Protein AF-A0A6P0T4Z8-F1 (afdb_monomer_lite)

Sequence (59 aa):
VSVNDESTAELMGQFYQEFTQQNVTKAEALRRAQLTLLKNDQFSHPYYWAPFVIIGDWR

Structure (mmCIF, N/CA/C/O backbone):
data_AF-A0A6P0T4Z8-F1
#
_entry.id   AF-A0A6P0T4Z8-F1
#
loop_
_atom_site.group_PDB
_atom_site.id
_atom_site.type_symbol
_atom_site.label_atom_id
_atom_site.label_alt_id
_atom_site.label_comp_id
_atom_site.label_asym_id
_atom_site.label_entity_id
_atom_site.label_seq_id
_atom_site.pdbx_PDB_ins_code
_atom_site.Cartn_x
_atom_site.Cartn_y
_atom_site.Cartn_z
_atom_site.occupancy
_atom_site.B_iso_or_equiv
_atom_site.auth_seq_id
_atom_site.auth_comp_id
_atom_site.auth_asym_id
_atom_site.auth_atom_id
_atom_site.pdbx_PDB_model_num
ATOM 1 N N . VAL A 1 1 ? 19.608 -0.894 -10.315 1.00 41.97 1 VAL A N 1
ATOM 2 C CA . VAL A 1 1 ? 18.604 -0.270 -9.428 1.00 41.97 1 VAL A CA 1
ATOM 3 C C . VAL A 1 1 ? 17.314 -1.027 -9.650 1.00 41.97 1 VAL A C 1
ATOM 5 O O . VAL A 1 1 ? 16.887 -1.161 -10.791 1.00 41.97 1 VAL A O 1
ATOM 8 N N . SER A 1 2 ? 16.849 -1.696 -8.603 1.00 52.06 2 SER A N 1
ATOM 9 C CA . SER A 1 2 ? 15.809 -2.718 -8.645 1.00 52.06 2 SER A CA 1
ATOM 10 C C . SER A 1 2 ? 14.439 -2.064 -8.795 1.00 52.06 2 SER A C 1
ATOM 12 O O . SER A 1 2 ? 13.956 -1.427 -7.870 1.00 52.06 2 SER A O 1
ATOM 14 N N . VAL A 1 3 ? 13.789 -2.257 -9.942 1.00 50.31 3 VAL A N 1
ATOM 15 C CA . VAL A 1 3 ? 12.428 -1.755 -10.238 1.00 50.31 3 VAL A CA 1
ATOM 16 C C . VAL A 1 3 ? 11.387 -2.238 -9.199 1.00 50.31 3 VAL A C 1
ATOM 18 O O . VAL A 1 3 ? 10.353 -1.604 -8.992 1.00 50.31 3 VAL A O 1
ATOM 21 N N . ASN A 1 4 ? 11.685 -3.334 -8.490 1.00 59.41 4 ASN A N 1
ATOM 22 C CA . ASN A 1 4 ? 10.880 -3.844 -7.377 1.00 59.41 4 ASN A CA 1
ATOM 23 C C . ASN A 1 4 ? 10.975 -3.005 -6.092 1.00 59.41 4 ASN A C 1
ATOM 25 O O . ASN A 1 4 ? 10.015 -2.996 -5.330 1.00 59.41 4 ASN A O 1
ATOM 29 N N . ASP A 1 5 ? 12.083 -2.308 -5.828 1.00 65.56 5 ASP A N 1
ATOM 30 C CA . ASP A 1 5 ? 12.247 -1.569 -4.566 1.00 65.56 5 ASP A CA 1
ATOM 31 C C . ASP A 1 5 ? 11.490 -0.234 -4.599 1.00 65.56 5 ASP A C 1
ATOM 33 O O . ASP A 1 5 ? 10.853 0.129 -3.615 1.00 65.56 5 ASP A O 1
ATOM 37 N N . GLU A 1 6 ? 11.483 0.460 -5.744 1.00 73.88 6 GLU A N 1
ATOM 38 C CA . GLU A 1 6 ? 10.732 1.714 -5.927 1.00 73.88 6 GLU A CA 1
ATOM 39 C C . GL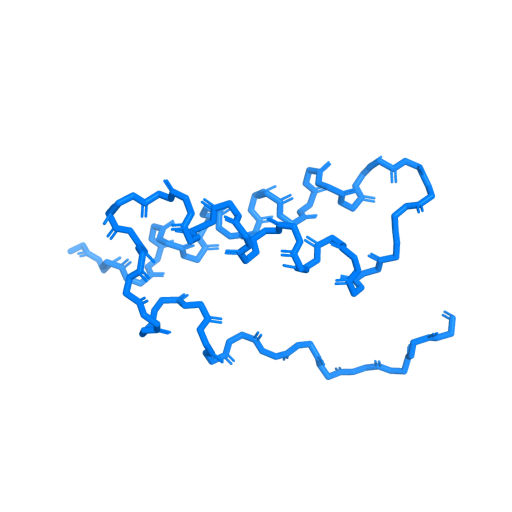U A 1 6 ? 9.216 1.490 -5.869 1.00 73.88 6 GLU A C 1
ATOM 41 O O . GLU A 1 6 ? 8.518 2.172 -5.123 1.00 73.88 6 GLU A O 1
ATOM 46 N N . SER A 1 7 ? 8.712 0.483 -6.588 1.00 69.06 7 SER A N 1
ATOM 47 C CA . SER A 1 7 ? 7.285 0.129 -6.571 1.00 69.06 7 SER A CA 1
ATOM 48 C C . SER A 1 7 ? 6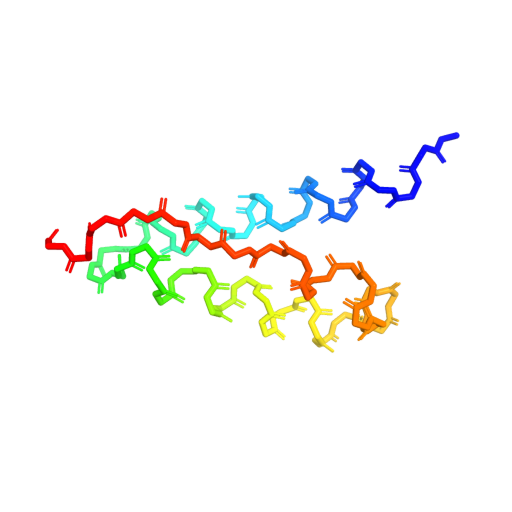.818 -0.332 -5.188 1.00 69.06 7 SER A C 1
ATOM 50 O O . SER A 1 7 ? 5.730 0.037 -4.745 1.00 69.06 7 SER A O 1
ATOM 52 N N . THR A 1 8 ? 7.654 -1.084 -4.465 1.00 74.81 8 THR A N 1
ATOM 53 C CA . THR A 1 8 ? 7.349 -1.512 -3.092 1.00 74.81 8 THR A CA 1
ATOM 54 C C . THR A 1 8 ? 7.386 -0.339 -2.112 1.00 74.81 8 THR A C 1
ATOM 56 O O . THR A 1 8 ? 6.528 -0.256 -1.232 1.00 74.81 8 THR A O 1
ATOM 59 N N . ALA A 1 9 ? 8.340 0.585 -2.255 1.00 80.44 9 ALA A N 1
ATOM 60 C CA . ALA A 1 9 ? 8.420 1.782 -1.420 1.00 80.44 9 ALA A CA 1
ATOM 61 C C . ALA A 1 9 ? 7.206 2.703 -1.623 1.00 80.44 9 ALA A C 1
ATOM 63 O O . ALA A 1 9 ? 6.633 3.169 -0.639 1.00 80.44 9 ALA A O 1
ATOM 64 N N . GLU A 1 10 ? 6.768 2.895 -2.869 1.00 78.56 10 GLU A N 1
ATOM 65 C CA . GLU A 1 10 ? 5.540 3.626 -3.216 1.00 78.56 10 GLU A CA 1
ATOM 66 C C . GLU A 1 10 ? 4.293 2.958 -2.611 1.00 78.56 10 GLU A C 1
ATOM 68 O O . GLU A 1 10 ? 3.484 3.622 -1.957 1.00 78.56 10 GLU A O 1
ATOM 73 N N . LEU A 1 11 ? 4.166 1.630 -2.756 1.00 77.25 11 LEU A N 1
ATOM 74 C CA . LEU A 1 11 ? 3.049 0.850 -2.205 1.00 77.25 11 LEU A CA 1
ATOM 75 C C . LEU A 1 11 ? 2.975 0.989 -0.684 1.00 77.25 11 LEU A C 1
ATOM 77 O O . LEU A 1 11 ? 1.914 1.276 -0.130 1.00 77.25 11 LEU A O 1
ATOM 81 N N . MET A 1 12 ? 4.108 0.807 -0.004 1.00 79.62 12 MET A N 1
ATOM 82 C CA . MET A 1 12 ? 4.193 0.898 1.453 1.00 79.62 12 MET A CA 1
ATOM 83 C C . MET A 1 12 ? 3.966 2.330 1.942 1.00 79.62 12 MET A C 1
ATOM 85 O O . MET A 1 12 ? 3.262 2.522 2.932 1.00 79.62 12 MET A O 1
ATOM 89 N N . GLY A 1 13 ? 4.498 3.336 1.242 1.00 83.31 13 GLY A N 1
ATOM 90 C CA . GLY A 1 13 ? 4.269 4.748 1.548 1.00 83.31 13 GLY A CA 1
ATOM 91 C C . GLY A 1 13 ? 2.784 5.101 1.515 1.00 83.31 13 GLY A C 1
ATOM 92 O O . GLY A 1 13 ? 2.250 5.625 2.493 1.00 83.31 13 GLY A O 1
ATOM 93 N N . GLN A 1 14 ? 2.089 4.718 0.442 1.00 81.56 14 GLN A N 1
ATOM 94 C CA . GLN A 1 14 ? 0.645 4.929 0.327 1.00 81.56 14 GLN A CA 1
ATOM 95 C C . GLN A 1 14 ? -0.159 4.102 1.320 1.00 81.56 14 GLN A C 1
ATOM 97 O O . GLN A 1 14 ? -1.116 4.609 1.898 1.00 81.56 14 GLN A O 1
ATOM 102 N N . PHE A 1 15 ? 0.233 2.852 1.565 1.00 83.06 15 PHE A N 1
ATOM 103 C CA . PHE A 1 15 ? -0.420 2.014 2.563 1.00 83.06 15 PHE A CA 1
ATOM 104 C C . PHE A 1 15 ? -0.389 2.672 3.947 1.00 83.06 15 PHE A C 1
ATOM 106 O O . PHE A 1 15 ? -1.430 2.776 4.591 1.00 83.06 15 PHE A O 1
ATOM 113 N N . TYR A 1 16 ? 0.769 3.168 4.395 1.00 82.75 16 TYR A N 1
ATOM 114 C CA . TYR A 1 16 ? 0.872 3.871 5.676 1.00 82.75 16 TYR A CA 1
ATOM 115 C C . TYR A 1 16 ? 0.119 5.204 5.677 1.00 82.75 16 TYR A C 1
ATOM 117 O O . TYR A 1 16 ? -0.461 5.571 6.699 1.00 82.75 16 TYR A O 1
ATOM 125 N N . GLN A 1 17 ? 0.083 5.911 4.550 1.00 83.88 17 GLN A N 1
ATOM 126 C CA . GLN A 1 17 ? -0.653 7.166 4.404 1.00 83.88 17 GLN A CA 1
ATOM 127 C C . GLN A 1 17 ? -2.181 6.966 4.451 1.00 83.88 17 GLN A C 1
ATOM 129 O O . GLN A 1 17 ? -2.896 7.779 5.030 1.00 83.88 17 GLN A O 1
ATOM 134 N N . GLU A 1 18 ? -2.695 5.868 3.897 1.00 82.50 18 GLU A N 1
ATOM 135 C CA . GLU A 1 18 ? -4.109 5.484 4.011 1.00 82.50 18 GLU A CA 1
ATOM 136 C C . GLU A 1 18 ? -4.417 4.899 5.393 1.00 82.50 18 GLU A C 1
ATOM 138 O O . GLU A 1 18 ? -5.454 5.194 5.975 1.00 82.50 18 GLU A O 1
ATOM 143 N N . PHE A 1 19 ? -3.498 4.122 5.970 1.00 80.19 19 PHE A N 1
ATOM 144 C CA . PHE A 1 19 ? -3.666 3.532 7.300 1.00 80.19 19 PHE A CA 1
ATOM 145 C C . PHE A 1 19 ? -3.610 4.565 8.436 1.00 80.19 19 PHE A C 1
ATOM 147 O O . PHE A 1 19 ? -4.207 4.365 9.491 1.00 80.19 19 PHE A O 1
ATOM 154 N N . THR A 1 20 ? -2.912 5.684 8.236 1.00 82.38 20 THR A N 1
ATOM 155 C CA . THR A 1 20 ? -2.908 6.808 9.187 1.00 82.38 20 THR A CA 1
ATOM 156 C C . THR A 1 20 ? -4.201 7.627 9.153 1.00 82.38 20 THR A C 1
ATOM 158 O O . THR A 1 20 ? -4.438 8.414 10.073 1.00 82.38 20 THR A O 1
ATOM 161 N N . GLN A 1 21 ? -5.080 7.424 8.162 1.00 79.88 21 GLN A N 1
ATOM 162 C CA . GLN A 1 21 ? -6.424 8.001 8.178 1.00 79.88 21 GLN A CA 1
ATOM 163 C C . GLN A 1 21 ? -7.300 7.248 9.191 1.00 79.88 21 GLN A C 1
ATOM 165 O O . GLN A 1 21 ? -7.464 6.028 9.135 1.00 79.88 21 GLN A O 1
ATOM 170 N N . GLN A 1 22 ? -7.884 7.983 10.142 1.00 64.12 22 GLN A N 1
ATOM 171 C CA . GLN A 1 22 ? -8.808 7.400 11.118 1.00 64.12 22 GLN A CA 1
ATOM 172 C C . GLN A 1 22 ? -10.010 6.768 10.390 1.00 64.12 22 GL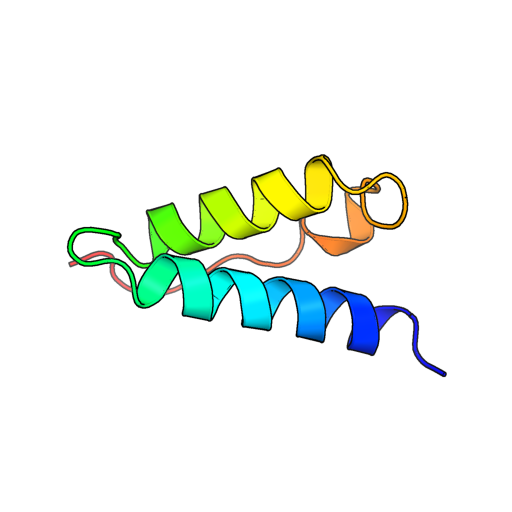N A C 1
ATOM 174 O O . GLN A 1 22 ? -10.574 7.387 9.490 1.00 64.12 22 GLN A O 1
ATOM 179 N N . AS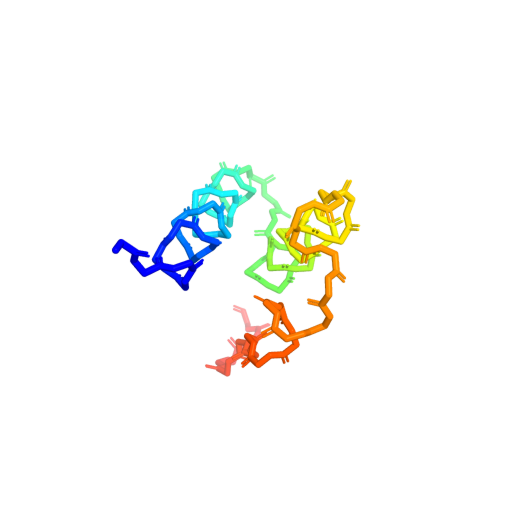N A 1 23 ? -10.412 5.562 10.814 1.00 74.00 23 ASN A N 1
ATOM 180 C CA . ASN A 1 23 ? -11.460 4.698 10.227 1.00 74.00 23 ASN A CA 1
ATOM 181 C C . ASN A 1 23 ? -11.103 3.876 8.975 1.00 74.00 23 ASN A C 1
ATOM 183 O O . ASN A 1 23 ? -12.003 3.290 8.372 1.00 74.00 23 ASN A O 1
ATOM 187 N N . VAL A 1 24 ? -9.832 3.747 8.594 1.00 78.94 24 VAL A N 1
ATOM 188 C CA . VAL A 1 24 ? -9.447 2.848 7.492 1.00 78.94 24 VAL A CA 1
ATOM 189 C C . VAL A 1 24 ? -8.943 1.512 8.048 1.00 78.94 24 VAL A C 1
ATOM 191 O O . VAL A 1 24 ? -7.991 1.456 8.824 1.00 78.94 24 VAL A O 1
ATOM 194 N N . THR A 1 25 ? -9.587 0.404 7.668 1.00 82.38 25 THR A N 1
ATOM 195 C CA . THR A 1 25 ? -9.095 -0.941 8.011 1.00 82.38 25 THR A CA 1
ATOM 196 C C . THR A 1 25 ? -7.847 -1.260 7.190 1.00 82.38 25 THR A C 1
ATOM 198 O O . THR A 1 25 ? -7.677 -0.754 6.083 1.00 82.38 25 THR A O 1
ATOM 201 N N . LYS A 1 26 ? -6.970 -2.147 7.678 1.00 78.25 26 LYS A N 1
ATOM 202 C CA . LYS A 1 26 ? -5.774 -2.561 6.913 1.00 78.25 26 LYS A CA 1
ATOM 203 C C . LYS A 1 26 ? -6.123 -3.091 5.516 1.00 78.25 26 LYS A C 1
ATOM 205 O O . LYS A 1 26 ? -5.382 -2.848 4.570 1.00 78.25 26 LYS A O 1
ATOM 210 N N . ALA A 1 27 ? -7.260 -3.778 5.384 1.00 80.56 27 ALA A N 1
ATOM 211 C CA . ALA A 1 27 ? -7.760 -4.265 4.100 1.00 80.56 27 ALA A CA 1
ATOM 212 C C . ALA A 1 27 ? -8.151 -3.116 3.155 1.00 80.56 27 ALA A C 1
ATOM 214 O O . ALA A 1 27 ? -7.803 -3.143 1.977 1.00 80.56 27 ALA A O 1
ATOM 215 N N . GLU A 1 28 ? -8.825 -2.088 3.673 1.00 81.75 28 GLU A N 1
ATOM 216 C CA . GLU A 1 28 ? -9.215 -0.912 2.893 1.00 81.75 28 GLU A CA 1
ATOM 217 C C . GLU A 1 28 ? -7.992 -0.065 2.503 1.00 81.75 28 GLU A C 1
ATOM 219 O O . GLU A 1 28 ? -7.876 0.350 1.351 1.00 81.75 28 GLU A O 1
ATOM 224 N N . ALA A 1 29 ? -7.028 0.111 3.413 1.00 84.44 29 ALA A N 1
ATOM 225 C CA . ALA A 1 29 ? -5.770 0.802 3.125 1.00 84.44 29 ALA A CA 1
ATOM 226 C C . ALA A 1 29 ? -4.970 0.091 2.019 1.00 84.44 29 ALA A C 1
ATOM 228 O O . ALA A 1 29 ? -4.475 0.738 1.097 1.00 84.44 29 ALA A O 1
ATOM 229 N N . LEU A 1 30 ? -4.898 -1.247 2.054 1.00 80.50 30 LEU A N 1
ATOM 230 C CA . LEU A 1 30 ? -4.246 -2.032 1.002 1.00 80.50 30 LEU A CA 1
ATOM 231 C C . LEU A 1 30 ? -4.976 -1.914 -0.334 1.00 80.50 30 LEU A C 1
ATOM 233 O O . LEU A 1 30 ? -4.338 -1.687 -1.359 1.00 80.50 30 LEU A O 1
ATOM 237 N N . ARG A 1 31 ? -6.307 -2.038 -0.331 1.00 81.62 31 ARG A N 1
ATOM 238 C CA . ARG A 1 31 ? -7.119 -1.896 -1.544 1.00 81.62 31 ARG A CA 1
ATOM 239 C C . ARG A 1 31 ? -6.879 -0.535 -2.200 1.00 81.62 31 ARG A C 1
ATOM 241 O O . ARG A 1 31 ? -6.773 -0.453 -3.421 1.00 81.62 31 ARG A O 1
ATOM 248 N N . ARG A 1 32 ? -6.775 0.531 -1.405 1.00 84.75 32 ARG A N 1
ATOM 249 C CA . ARG A 1 32 ? -6.498 1.886 -1.898 1.00 84.75 32 ARG A CA 1
ATOM 250 C C . ARG A 1 32 ? -5.086 2.030 -2.447 1.00 84.75 32 ARG A C 1
ATOM 252 O O . ARG A 1 32 ? -4.939 2.569 -3.539 1.00 84.75 32 ARG A O 1
ATOM 259 N N . ALA A 1 33 ? -4.078 1.484 -1.769 1.00 81.94 33 ALA A N 1
ATOM 260 C CA . ALA A 1 33 ? -2.708 1.460 -2.281 1.00 81.94 33 ALA A CA 1
ATOM 261 C C . ALA A 1 33 ? -2.613 0.697 -3.620 1.00 81.94 33 ALA A C 1
ATOM 263 O O . ALA A 1 33 ? -2.021 1.185 -4.580 1.00 81.94 33 ALA A O 1
ATOM 264 N N . GLN A 1 34 ? -3.286 -0.454 -3.738 1.00 76.25 34 GLN A N 1
ATOM 265 C CA . GLN A 1 34 ? -3.372 -1.217 -4.990 1.00 76.25 34 GLN A CA 1
ATOM 266 C C . GLN A 1 34 ? -4.062 -0.425 -6.106 1.00 76.25 34 GLN A C 1
ATOM 268 O O . GLN A 1 34 ? -3.563 -0.380 -7.226 1.00 76.25 34 GLN A O 1
ATOM 273 N N . LEU A 1 35 ? -5.191 0.231 -5.812 1.00 80.94 35 LEU A N 1
ATOM 274 C CA . LEU A 1 35 ? -5.902 1.072 -6.781 1.00 80.94 35 LEU A CA 1
ATOM 275 C C . LEU A 1 35 ? -5.057 2.250 -7.265 1.00 80.94 35 LEU A C 1
ATOM 277 O O . LEU A 1 35 ? -5.162 2.645 -8.424 1.00 80.94 35 LEU A O 1
ATOM 281 N N . THR A 1 36 ? -4.234 2.820 -6.396 1.00 80.06 36 THR A N 1
ATOM 282 C CA . THR A 1 36 ? -3.375 3.943 -6.758 1.00 80.06 36 THR A CA 1
ATOM 283 C C . THR A 1 36 ? -2.179 3.498 -7.600 1.00 80.06 36 THR A C 1
ATOM 285 O O . THR A 1 36 ? -1.846 4.180 -8.565 1.00 80.06 36 THR A O 1
ATOM 288 N N . LEU A 1 37 ? -1.605 2.319 -7.341 1.00 75.50 37 LEU A N 1
ATOM 289 C CA . LEU A 1 37 ? -0.625 1.699 -8.245 1.00 75.50 37 LEU A CA 1
ATOM 290 C C . LEU A 1 37 ? -1.227 1.356 -9.605 1.00 75.50 37 LEU A C 1
ATOM 292 O O . LEU A 1 37 ? -0.582 1.545 -10.629 1.00 75.50 37 LEU A O 1
ATOM 296 N N . LEU A 1 38 ? -2.484 0.914 -9.625 1.00 74.94 38 LEU A N 1
ATOM 297 C CA . LEU A 1 38 ? -3.218 0.626 -10.856 1.00 74.94 38 LEU A CA 1
ATOM 298 C C . LEU A 1 38 ? -3.467 1.902 -11.679 1.00 74.94 38 LEU A C 1
ATOM 300 O O . LEU A 1 38 ? -3.480 1.851 -12.904 1.00 74.94 38 LEU A O 1
ATOM 304 N N . LYS A 1 39 ? -3.617 3.055 -11.013 1.00 76.50 39 LYS A N 1
ATOM 305 C CA . LYS A 1 39 ? -3.687 4.380 -11.652 1.00 76.50 39 LYS A CA 1
ATOM 306 C C . LYS A 1 39 ? -2.327 4.929 -12.088 1.00 76.50 39 LYS A C 1
ATOM 308 O O . LYS A 1 39 ? -2.299 5.904 -12.834 1.00 76.50 39 LYS A O 1
ATOM 313 N N . ASN A 1 40 ? -1.223 4.358 -11.614 1.00 74.69 40 ASN A N 1
ATOM 314 C CA . ASN A 1 40 ? 0.113 4.768 -12.013 1.00 74.69 40 ASN A CA 1
ATOM 315 C C . ASN A 1 40 ? 0.521 3.964 -13.256 1.00 74.69 40 ASN A C 1
ATOM 317 O O . ASN A 1 40 ? 0.810 2.774 -13.158 1.00 74.69 40 ASN A O 1
ATOM 321 N N . ASP A 1 41 ? 0.550 4.602 -14.431 1.00 69.06 41 ASP A N 1
ATOM 322 C CA . ASP A 1 41 ? 0.873 3.947 -15.713 1.00 69.06 41 ASP A CA 1
ATOM 323 C C . ASP A 1 41 ? 2.197 3.166 -15.670 1.00 69.06 41 ASP A C 1
ATOM 325 O O . ASP A 1 41 ? 2.334 2.133 -16.326 1.00 69.06 41 ASP A O 1
ATOM 329 N N . GLN A 1 42 ? 3.139 3.604 -14.832 1.00 68.31 42 GLN A N 1
ATOM 330 C CA . GLN A 1 42 ? 4.458 3.000 -14.660 1.00 68.31 42 GLN A CA 1
ATOM 331 C C . GLN A 1 42 ? 4.430 1.661 -13.894 1.00 68.31 42 GLN A C 1
ATOM 333 O O . GLN A 1 42 ? 5.295 0.813 -14.112 1.00 68.31 42 GLN A O 1
ATOM 338 N N . PHE A 1 43 ? 3.420 1.446 -13.040 1.00 67.62 43 PHE A N 1
ATOM 339 C CA 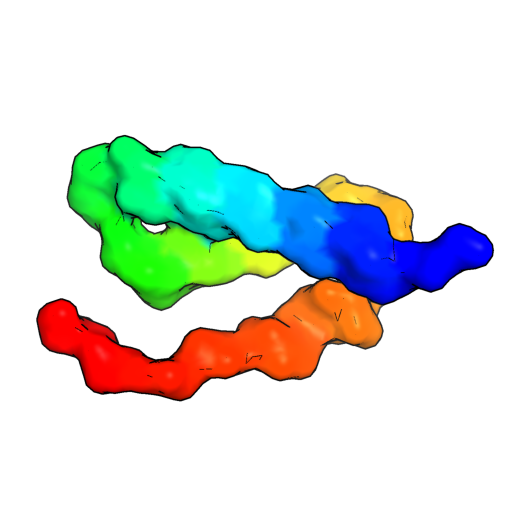. PHE A 1 43 ? 3.242 0.245 -12.205 1.00 67.62 43 PHE A CA 1
ATOM 340 C C . PHE A 1 43 ? 1.884 -0.444 -12.418 1.00 67.62 43 PHE A C 1
ATOM 342 O O . PHE A 1 43 ? 1.503 -1.343 -11.668 1.00 67.62 43 PHE A O 1
ATOM 349 N N . SER A 1 44 ? 1.175 -0.061 -13.479 1.00 66.25 44 SER A N 1
ATOM 350 C CA . SER A 1 44 ? -0.141 -0.573 -13.870 1.00 66.25 44 SER A CA 1
ATOM 351 C C . SER A 1 44 ? -0.144 -2.083 -14.147 1.00 66.25 44 SER A C 1
ATOM 353 O O . SER A 1 44 ? -1.171 -2.754 -13.995 1.00 66.25 44 SER A O 1
ATOM 355 N N . HIS A 1 45 ? 1.013 -2.648 -14.507 1.00 73.25 45 HI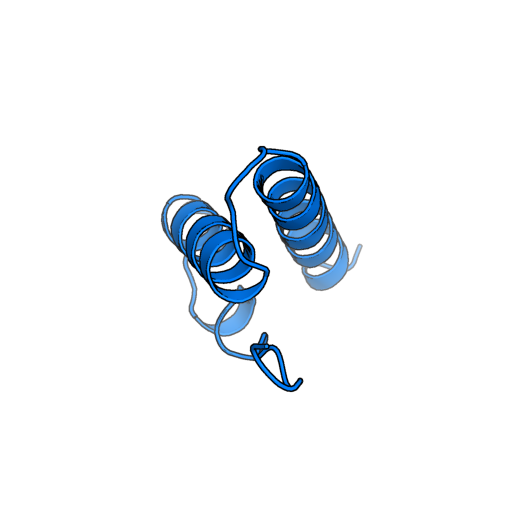S A N 1
ATOM 356 C CA . HIS A 1 45 ? 1.142 -4.064 -14.814 1.00 73.25 45 HIS A CA 1
ATOM 357 C C . HIS A 1 45 ? 0.869 -4.934 -13.567 1.00 73.25 45 HIS A C 1
ATOM 359 O O . HIS A 1 45 ? 1.504 -4.722 -12.530 1.00 73.25 45 HIS A O 1
ATOM 365 N N . PRO A 1 46 ? 0.008 -5.972 -13.657 1.00 67.69 46 PRO A N 1
ATOM 366 C CA . PRO A 1 46 ? -0.368 -6.821 -12.521 1.00 67.69 46 PRO A CA 1
ATOM 367 C C . PRO A 1 46 ? 0.812 -7.440 -11.767 1.00 67.69 46 PRO A C 1
ATOM 369 O O . PRO A 1 46 ? 0.700 -7.760 -10.590 1.00 67.69 46 PRO A O 1
ATOM 372 N N . TYR A 1 47 ? 1.964 -7.556 -12.425 1.00 70.69 47 TYR A N 1
ATOM 373 C CA . TYR A 1 47 ? 3.224 -7.992 -11.825 1.00 70.69 47 TYR A CA 1
ATOM 374 C C . TYR A 1 47 ? 3.622 -7.199 -10.562 1.00 70.69 47 TYR A C 1
ATOM 376 O O . TYR A 1 47 ? 4.184 -7.786 -9.642 1.00 70.69 47 TYR A O 1
ATOM 384 N N . TYR A 1 48 ? 3.305 -5.901 -10.488 1.00 67.94 48 TYR A N 1
ATOM 385 C CA . TYR A 1 48 ? 3.743 -5.023 -9.394 1.00 67.94 48 TYR A CA 1
ATOM 386 C C . TYR A 1 48 ? 2.809 -4.995 -8.180 1.00 67.94 48 TYR A C 1
ATOM 388 O O . TYR A 1 48 ? 3.232 -4.566 -7.115 1.00 67.94 48 TYR A O 1
ATOM 396 N N . TRP A 1 49 ? 1.553 -5.429 -8.306 1.00 69.00 49 TRP A N 1
ATOM 397 C CA . TRP A 1 49 ? 0.560 -5.305 -7.226 1.00 69.00 49 TRP A CA 1
ATOM 398 C C . TRP A 1 49 ? -0.206 -6.601 -6.925 1.00 69.00 49 TRP A C 1
ATOM 400 O O . TRP A 1 49 ? -0.658 -6.784 -5.796 1.00 69.00 49 TRP A O 1
ATOM 410 N N . ALA A 1 50 ? -0.315 -7.535 -7.879 1.00 68.44 50 ALA A N 1
ATOM 411 C CA . ALA A 1 50 ? -1.027 -8.801 -7.690 1.00 68.44 50 ALA A CA 1
ATOM 412 C C . ALA A 1 50 ? -0.423 -9.765 -6.644 1.00 68.44 50 ALA A C 1
ATOM 414 O O . ALA A 1 50 ? -1.207 -10.477 -6.015 1.00 68.44 50 ALA A O 1
ATOM 415 N N . PRO A 1 51 ? 0.908 -9.838 -6.404 1.00 68.25 51 PRO A N 1
ATOM 416 C CA . PRO A 1 51 ? 1.442 -10.747 -5.386 1.00 68.25 51 PRO A CA 1
ATOM 417 C C . PRO A 1 51 ? 1.273 -10.219 -3.953 1.00 68.25 51 PRO A C 1
ATOM 419 O O . PRO A 1 51 ? 1.482 -10.965 -2.997 1.00 68.25 51 PRO A O 1
ATOM 422 N N . PHE A 1 52 ? 0.892 -8.950 -3.779 1.00 66.88 52 PHE A N 1
ATOM 423 C CA . PHE A 1 52 ? 0.694 -8.356 -2.462 1.00 66.88 52 PHE A CA 1
ATOM 424 C C . PHE A 1 52 ? -0.676 -8.746 -1.910 1.00 66.88 52 PHE A C 1
ATOM 426 O O . PHE A 1 52 ? -1.689 -8.095 -2.165 1.00 66.88 52 PHE A O 1
ATOM 433 N N . VAL A 1 53 ? -0.693 -9.825 -1.132 1.00 62.34 53 VAL A N 1
ATOM 434 C CA . VAL A 1 53 ? -1.872 -10.299 -0.406 1.00 62.34 53 VAL A CA 1
ATOM 435 C C . VAL A 1 53 ? -1.607 -10.125 1.084 1.00 62.34 53 VAL A C 1
ATOM 437 O O . VAL A 1 53 ? -0.669 -10.709 1.625 1.00 62.34 53 VAL A O 1
ATOM 440 N N . ILE A 1 54 ? -2.419 -9.313 1.766 1.00 64.69 54 ILE A N 1
ATOM 441 C CA . ILE A 1 54 ? -2.385 -9.268 3.232 1.00 64.69 54 ILE A CA 1
ATOM 442 C C . ILE A 1 54 ? -2.967 -10.581 3.751 1.00 64.69 54 ILE A C 1
ATOM 444 O O . ILE A 1 54 ? -4.106 -10.925 3.451 1.00 64.69 54 ILE A O 1
ATOM 448 N N . ILE A 1 55 ? -2.181 -11.300 4.547 1.00 51.75 55 ILE A N 1
ATOM 449 C CA . ILE A 1 55 ? -2.612 -12.495 5.270 1.00 51.75 55 ILE A CA 1
ATOM 450 C C . ILE A 1 55 ? -2.585 -12.142 6.759 1.00 51.75 55 ILE A C 1
ATOM 452 O O . ILE A 1 55 ? -1.518 -11.915 7.328 1.00 51.75 55 ILE A O 1
ATOM 456 N N . GLY A 1 56 ? -3.759 -12.049 7.381 1.00 48.56 56 GLY A N 1
ATOM 457 C CA . GLY A 1 56 ? -3.913 -11.724 8.800 1.00 48.56 56 GLY A CA 1
ATOM 458 C C . GLY A 1 56 ? -5.375 -11.470 9.164 1.00 48.56 56 GLY A C 1
ATOM 459 O O . GLY A 1 56 ? -6.115 -10.901 8.367 1.00 48.56 56 GLY A O 1
ATOM 460 N N . ASP A 1 57 ? -5.785 -11.930 10.346 1.00 51.84 57 ASP A N 1
ATOM 461 C CA . ASP A 1 57 ? -7.171 -11.894 10.827 1.00 51.84 57 ASP A CA 1
ATOM 462 C C . ASP A 1 57 ? -7.717 -10.451 10.870 1.00 51.84 57 ASP A C 1
ATOM 464 O O . ASP A 1 57 ? -7.118 -9.555 11.470 1.00 51.84 57 ASP A O 1
ATOM 468 N N . TRP A 1 58 ? -8.841 -10.230 10.186 1.00 62.75 58 TRP A N 1
ATOM 469 C CA . TRP A 1 58 ? -9.470 -8.930 9.901 1.00 62.75 58 TRP A CA 1
ATOM 470 C C . TRP A 1 58 ? -10.391 -8.445 11.033 1.00 62.75 58 TRP A C 1
ATOM 472 O O . TRP A 1 58 ? -11.510 -7.999 10.771 1.00 62.75 58 TRP A O 1
ATOM 482 N N . ARG A 1 59 ? -9.965 -8.589 12.288 1.00 48.25 59 ARG A N 1
ATOM 483 C CA . ARG A 1 59 ? -10.762 -8.176 13.452 1.00 48.25 59 ARG A CA 1
ATOM 484 C C . ARG A 1 59 ? -10.453 -6.765 13.922 1.00 48.25 59 ARG A C 1
ATOM 486 O O . ARG A 1 59 ? -9.260 -6.389 13.933 1.00 48.25 59 ARG A O 1
#

pLDDT: mean 72.0, std 10.65, range [41.97, 84.75]

Foldseek 3Di:
DDPLVVLVVQLVVQLVVQVPDPPAFSVNSNVVSLVVLCVVPSNVPCVSRVVDDDDDDRD

Secondary structure (DSSP, 8-state):
--HHHHHHHHHHHHHHHHHTSTT--HHHHHHHHHHHHHH-TTT-SGGGTTT----S---

Radius of gyration: 11.59 Å; chains: 1; bounding box: 30×20×29 Å